Protein AF-A0A4V1UV54-F1 (afdb_monomer_lite)

Radius of gyration: 13.76 Å; chains: 1; bounding box: 36×25×36 Å

Structure (mmCIF, N/CA/C/O backbone):
data_AF-A0A4V1UV54-F1
#
_entry.id   AF-A0A4V1UV54-F1
#
loop_
_atom_site.group_PDB
_atom_site.id
_atom_site.type_symbol
_atom_site.label_atom_id
_atom_site.label_alt_id
_atom_site.label_comp_id
_atom_site.label_asym_id
_atom_site.label_entity_id
_atom_site.label_seq_id
_atom_site.pdbx_PDB_ins_code
_atom_site.Cartn_x
_atom_site.Cartn_y
_atom_site.Cartn_z
_atom_site.occupancy
_atom_site.B_iso_or_equiv
_atom_site.auth_seq_id
_atom_site.auth_comp_id
_atom_site.auth_asym_id
_atom_site.auth_atom_id
_atom_site.pdbx_PDB_model_num
ATOM 1 N N . HIS A 1 1 ? -6.764 -6.330 -14.047 1.00 91.44 1 HIS A N 1
ATOM 2 C CA . HIS A 1 1 ? -5.718 -5.408 -14.551 1.00 91.44 1 HIS A CA 1
ATOM 3 C C . HIS A 1 1 ? -4.384 -6.104 -14.784 1.00 91.44 1 HIS A C 1
ATOM 5 O O . HIS A 1 1 ? -3.818 -5.886 -15.846 1.00 91.44 1 HIS A O 1
ATOM 11 N N . ILE A 1 2 ? -3.926 -6.951 -13.851 1.00 90.69 2 ILE A N 1
ATOM 12 C CA . ILE A 1 2 ? -2.661 -7.701 -13.949 1.00 90.69 2 ILE A CA 1
ATOM 13 C C . ILE A 1 2 ? -2.579 -8.533 -15.242 1.00 90.69 2 ILE A C 1
ATOM 15 O O . ILE A 1 2 ? -1.640 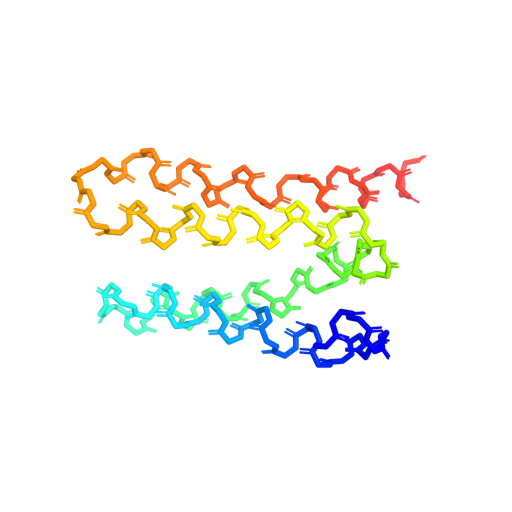-8.349 -16.007 1.00 90.69 2 ILE A O 1
ATOM 19 N N . GLU A 1 3 ? -3.593 -9.357 -15.541 1.00 91.44 3 GLU A N 1
ATOM 20 C CA . GLU A 1 3 ? -3.603 -10.210 -16.751 1.00 91.44 3 GLU A CA 1
ATOM 21 C C . GLU A 1 3 ? -3.497 -9.435 -18.068 1.00 91.44 3 GLU A C 1
ATOM 23 O O . GLU A 1 3 ? -2.925 -9.917 -19.037 1.00 91.44 3 GLU A O 1
ATOM 28 N N . ASN A 1 4 ? -4.000 -8.200 -18.092 1.00 92.38 4 ASN A N 1
ATOM 29 C CA . ASN A 1 4 ? -3.982 -7.355 -19.284 1.00 92.38 4 ASN A CA 1
ATOM 30 C C . ASN A 1 4 ? -2.727 -6.466 -19.351 1.00 92.38 4 ASN A C 1
ATOM 32 O O . ASN A 1 4 ? -2.671 -5.568 -20.187 1.00 92.38 4 ASN A O 1
ATOM 36 N N . GLY A 1 5 ? -1.776 -6.613 -18.418 1.00 90.06 5 GLY A N 1
ATOM 37 C CA . GLY A 1 5 ? -0.593 -5.749 -18.321 1.00 90.06 5 GLY A CA 1
ATOM 38 C C . GLY A 1 5 ? -0.912 -4.270 -18.061 1.00 90.06 5 GLY A C 1
ATOM 39 O O . GLY A 1 5 ? -0.065 -3.403 -18.269 1.00 90.06 5 GLY A O 1
ATOM 40 N N . TYR A 1 6 ? -2.131 -3.941 -17.618 1.00 94.06 6 TYR A N 1
ATOM 41 C CA . TYR A 1 6 ? -2.568 -2.554 -17.460 1.00 94.06 6 TYR A CA 1
ATOM 42 C C . TYR A 1 6 ? -2.076 -1.973 -16.127 1.00 94.06 6 TYR A C 1
ATOM 44 O O . TYR A 1 6 ? -2.817 -1.916 -15.142 1.00 94.06 6 TYR A O 1
ATOM 52 N N . LEU A 1 7 ? -0.809 -1.546 -16.105 1.00 91.00 7 LEU A N 1
ATOM 53 C CA . LEU A 1 7 ? -0.091 -1.115 -14.896 1.00 91.00 7 LEU A CA 1
ATOM 54 C C . LEU A 1 7 ? -0.762 0.056 -14.171 1.00 91.00 7 LEU A C 1
ATOM 56 O O . LEU A 1 7 ? -0.845 0.054 -12.945 1.00 91.00 7 LEU A O 1
ATOM 60 N N . ARG A 1 8 ? -1.307 1.022 -14.918 1.00 92.25 8 ARG A N 1
ATOM 61 C CA . ARG A 1 8 ? -2.070 2.129 -14.328 1.00 92.25 8 ARG A CA 1
ATOM 62 C C . ARG A 1 8 ? -3.286 1.619 -13.554 1.00 92.25 8 ARG A C 1
ATOM 64 O O . ARG A 1 8 ? -3.505 2.040 -12.424 1.00 92.25 8 ARG A O 1
ATOM 71 N N . GLY A 1 9 ? -4.025 0.667 -14.123 1.00 94.25 9 GLY A N 1
ATOM 72 C CA . GLY A 1 9 ? -5.146 0.035 -13.432 1.00 94.25 9 GLY A CA 1
ATOM 73 C C . GLY A 1 9 ? -4.695 -0.716 -12.184 1.00 94.25 9 GLY A C 1
ATOM 74 O O . GLY A 1 9 ? -5.319 -0.576 -11.140 1.00 94.25 9 GLY A O 1
ATOM 75 N N . VAL A 1 10 ? -3.581 -1.455 -12.250 1.00 92.88 10 VAL A N 1
ATOM 76 C CA . VAL A 1 10 ? -3.003 -2.118 -11.067 1.00 92.88 10 VAL A CA 1
ATOM 77 C C . VAL A 1 10 ? -2.727 -1.096 -9.959 1.00 92.88 10 VAL A C 1
ATOM 79 O O . VAL A 1 10 ? -3.193 -1.293 -8.838 1.00 92.88 10 VAL A O 1
ATOM 82 N N . HIS A 1 11 ? -2.077 0.027 -10.281 1.00 91.94 11 HIS A N 1
ATOM 83 C CA . HIS A 1 11 ? -1.783 1.106 -9.331 1.00 91.94 11 HIS A CA 1
ATOM 84 C C . HIS A 1 11 ? -3.051 1.690 -8.699 1.00 91.94 11 HIS A C 1
ATOM 86 O O . HIS A 1 11 ? -3.179 1.725 -7.479 1.00 91.94 11 HIS A O 1
ATOM 92 N N . GLU A 1 12 ? -4.021 2.093 -9.520 1.00 93.62 12 GLU A N 1
ATOM 93 C CA . GLU A 1 12 ? -5.272 2.697 -9.049 1.00 93.62 12 GLU A CA 1
ATOM 94 C C . GLU A 1 12 ? -6.080 1.730 -8.167 1.00 93.62 12 GLU A C 1
ATOM 96 O O . GLU A 1 12 ? -6.708 2.143 -7.189 1.00 93.62 12 GLU A O 1
ATOM 101 N N . THR A 1 13 ? -6.062 0.430 -8.477 1.00 95.00 13 THR A N 1
ATOM 102 C CA . THR A 1 13 ? -6.730 -0.582 -7.643 1.00 95.00 13 THR A CA 1
ATOM 103 C C . THR A 1 13 ? -5.996 -0.884 -6.345 1.00 95.00 13 THR A C 1
ATOM 105 O O . THR A 1 13 ? -6.658 -1.045 -5.322 1.00 95.00 13 THR A O 1
ATOM 108 N N . ASN A 1 14 ? -4.662 -0.886 -6.362 1.00 93.88 14 ASN A N 1
ATOM 109 C CA . ASN A 1 14 ? -3.840 -1.015 -5.163 1.00 93.88 14 ASN A CA 1
ATOM 110 C C . ASN A 1 14 ? -4.083 0.157 -4.202 1.00 93.88 14 ASN A C 1
ATOM 112 O O . ASN A 1 14 ? -4.300 -0.043 -3.009 1.00 93.88 14 ASN A O 1
ATOM 116 N N . ASP A 1 15 ? -4.110 1.383 -4.728 1.00 94.50 15 ASP A N 1
ATOM 117 C CA . ASP A 1 15 ? -4.344 2.569 -3.908 1.00 94.50 15 ASP A CA 1
ATOM 118 C C . ASP A 1 15 ? -5.748 2.555 -3.298 1.00 94.50 15 ASP A C 1
ATOM 120 O O . ASP A 1 15 ? -5.915 2.763 -2.094 1.00 94.50 15 ASP A O 1
ATOM 124 N N . ARG A 1 16 ? -6.759 2.203 -4.101 1.00 95.94 16 ARG A N 1
ATOM 125 C CA . ARG A 1 16 ? -8.135 2.058 -3.615 1.00 95.94 16 ARG A CA 1
ATOM 126 C C . ARG A 1 16 ? -8.269 0.972 -2.548 1.00 95.94 16 ARG A C 1
ATOM 128 O O . ARG A 1 16 ? -9.028 1.175 -1.600 1.00 95.94 16 ARG A O 1
ATOM 135 N N . PHE A 1 17 ? -7.553 -0.148 -2.681 1.00 96.69 17 PHE A N 1
ATOM 136 C CA . PHE A 1 17 ? -7.529 -1.199 -1.665 1.00 96.69 17 PHE A CA 1
ATOM 137 C C . PHE A 1 17 ? -7.060 -0.639 -0.320 1.00 96.69 17 PHE A C 1
ATOM 139 O O . PHE A 1 17 ? -7.817 -0.699 0.646 1.00 96.69 17 PHE A O 1
ATOM 146 N N . HIS A 1 18 ? -5.875 -0.025 -0.261 1.00 95.88 18 HIS A N 1
ATOM 147 C CA . HIS A 1 18 ? -5.336 0.486 1.002 1.00 95.88 18 HIS A CA 1
ATOM 148 C C . HIS A 1 18 ? -6.199 1.600 1.602 1.00 95.88 18 HIS A C 1
ATOM 150 O O . HIS A 1 18 ? -6.451 1.588 2.804 1.00 95.88 18 HIS A O 1
ATOM 156 N N . LEU A 1 19 ? -6.709 2.529 0.787 1.00 96.19 19 LEU A N 1
ATOM 157 C CA . LEU A 1 19 ? -7.583 3.598 1.282 1.00 96.19 19 LEU A CA 1
ATOM 158 C C . LEU A 1 19 ? -8.901 3.055 1.849 1.00 96.19 19 LEU A C 1
ATOM 160 O O . LEU A 1 19 ? -9.365 3.537 2.879 1.00 96.19 19 LEU A O 1
ATOM 164 N N . THR A 1 20 ? -9.476 2.025 1.224 1.00 96.62 20 THR A N 1
ATOM 165 C CA . THR A 1 20 ? -10.679 1.353 1.742 1.00 96.62 20 THR A CA 1
ATOM 166 C C . THR A 1 20 ? -10.362 0.590 3.026 1.00 96.62 20 THR A C 1
ATOM 168 O O . THR A 1 20 ? -11.076 0.717 4.019 1.00 96.62 20 THR A O 1
ATOM 171 N N . PHE A 1 21 ? -9.263 -0.164 3.020 1.00 96.19 21 PHE A N 1
ATOM 172 C CA . PHE A 1 21 ? -8.820 -0.997 4.130 1.00 96.19 21 PHE A CA 1
ATOM 173 C C . PHE A 1 21 ? -8.532 -0.167 5.386 1.00 96.19 21 PHE A C 1
ATOM 175 O O . PHE A 1 21 ? -9.136 -0.391 6.432 1.00 96.19 21 PHE A O 1
ATOM 182 N N . PHE A 1 22 ? -7.675 0.851 5.283 1.00 95.00 22 PHE A N 1
ATOM 183 C CA . PHE A 1 22 ? -7.376 1.736 6.409 1.00 95.00 22 PHE A CA 1
ATOM 184 C C . PHE A 1 22 ? -8.545 2.671 6.743 1.00 95.00 22 PHE A C 1
ATOM 186 O O . PHE A 1 22 ? -8.698 3.069 7.896 1.00 95.00 22 PHE A O 1
ATOM 193 N N . GLY A 1 23 ? -9.413 2.976 5.773 1.00 95.38 23 GLY A N 1
ATOM 194 C CA . GLY A 1 23 ? -10.655 3.725 5.979 1.00 95.38 23 GLY A CA 1
ATOM 195 C C . GLY A 1 23 ? -11.606 3.087 6.988 1.00 95.38 23 GLY A C 1
ATOM 196 O O . GLY A 1 23 ? -12.296 3.800 7.719 1.00 95.38 23 GLY A O 1
ATOM 197 N N . ALA A 1 24 ? -11.582 1.758 7.102 1.00 93.62 24 ALA A N 1
ATOM 198 C CA . ALA A 1 24 ? -12.437 1.012 8.020 1.00 93.62 24 ALA A CA 1
ATOM 199 C C . ALA A 1 24 ? -12.193 1.339 9.509 1.00 93.62 24 ALA A C 1
ATOM 201 O O . ALA A 1 24 ? -13.060 1.069 10.335 1.00 93.62 24 ALA A O 1
ATOM 202 N N . CYS A 1 25 ? -11.064 1.967 9.871 1.00 91.19 25 CYS A N 1
ATOM 203 C CA . CYS A 1 25 ? -10.798 2.373 11.257 1.00 91.19 25 CYS A CA 1
ATOM 204 C C . CYS A 1 25 ? -11.592 3.612 11.720 1.00 91.19 25 CYS A C 1
ATOM 206 O O . CYS A 1 25 ? -11.532 3.974 12.894 1.00 91.19 25 CYS A O 1
ATOM 208 N N . GLY A 1 26 ? -12.291 4.309 10.814 1.00 94.19 26 GLY A N 1
ATOM 209 C CA . GLY A 1 26 ? -13.105 5.489 11.134 1.00 94.19 26 GLY A CA 1
ATOM 210 C C . GLY A 1 26 ? -12.319 6.774 11.442 1.00 94.19 26 GLY A C 1
ATOM 211 O O . GLY A 1 26 ? -12.922 7.830 11.637 1.00 94.19 26 GLY A O 1
ATOM 212 N N . ASN A 1 27 ? -10.983 6.737 11.448 1.00 96.81 27 ASN A N 1
ATOM 213 C CA . ASN A 1 27 ? -10.147 7.914 11.680 1.00 96.81 27 ASN A CA 1
ATOM 214 C C . ASN A 1 27 ? -9.733 8.581 10.358 1.00 96.81 27 ASN A C 1
ATOM 216 O O . ASN A 1 27 ? -8.732 8.218 9.738 1.00 96.81 27 ASN A O 1
ATOM 220 N N . LYS A 1 28 ? -10.472 9.622 9.958 1.00 95.25 28 LYS A N 1
ATOM 221 C CA . LYS A 1 28 ? -10.211 10.369 8.714 1.00 95.25 28 LYS A CA 1
ATOM 222 C C . LYS A 1 28 ? -8.802 10.970 8.623 1.00 95.25 28 LYS A C 1
ATOM 224 O O . LYS A 1 28 ? -8.254 11.046 7.529 1.00 95.25 28 LYS A O 1
ATOM 229 N N . TYR A 1 29 ? -8.204 11.376 9.745 1.00 96.69 29 TYR A N 1
ATOM 230 C CA . TYR A 1 29 ? -6.871 11.989 9.751 1.00 96.69 29 TYR A CA 1
ATOM 231 C C . TYR A 1 29 ? -5.777 10.948 9.506 1.00 96.69 29 TYR A C 1
ATOM 233 O O . TYR A 1 29 ? -4.812 11.216 8.790 1.00 96.69 29 TYR A O 1
ATOM 241 N N . LEU A 1 30 ? -5.954 9.738 10.043 1.00 93.94 30 LEU A N 1
ATOM 242 C CA . LEU A 1 30 ? -5.056 8.616 9.780 1.00 93.94 30 LEU A CA 1
ATOM 243 C C . LEU A 1 30 ? -5.089 8.223 8.297 1.00 93.94 30 LEU A C 1
ATOM 245 O O . LEU A 1 30 ? -4.036 8.086 7.680 1.00 93.94 30 LEU A O 1
ATOM 249 N N . VAL A 1 31 ? -6.279 8.136 7.700 1.00 96.12 31 VAL A N 1
ATOM 250 C CA . VAL A 1 31 ? -6.436 7.818 6.269 1.00 96.12 31 VAL A CA 1
ATOM 251 C C . VAL A 1 31 ? -5.785 8.883 5.385 1.00 96.12 31 VAL A C 1
ATOM 253 O O . VAL A 1 31 ? -5.031 8.544 4.477 1.00 96.12 31 VAL A O 1
ATOM 256 N N . GLN A 1 32 ? -6.005 10.168 5.682 1.00 96.56 32 GLN A N 1
ATOM 257 C CA . GLN A 1 32 ? -5.362 11.277 4.964 1.00 96.56 32 GLN A CA 1
ATOM 258 C C . GLN A 1 32 ? -3.832 11.221 5.064 1.00 96.56 32 GLN A C 1
ATOM 260 O O . GLN A 1 32 ? -3.128 11.452 4.083 1.00 96.56 32 GLN A O 1
ATOM 265 N N . THR A 1 33 ? -3.310 10.881 6.243 1.00 96.44 33 THR A N 1
ATOM 266 C CA . THR A 1 33 ? -1.865 10.747 6.469 1.00 96.44 33 THR A CA 1
ATOM 267 C C . THR A 1 33 ? -1.285 9.600 5.642 1.00 96.44 33 THR A C 1
ATOM 269 O O . THR A 1 33 ? -0.258 9.765 4.984 1.00 96.44 33 THR A O 1
ATOM 272 N N . ILE A 1 34 ? -1.974 8.457 5.608 1.00 94.06 34 ILE A N 1
ATOM 273 C CA . ILE A 1 34 ? -1.603 7.313 4.769 1.00 94.06 34 ILE A CA 1
ATOM 274 C C . ILE A 1 34 ? -1.593 7.709 3.295 1.00 94.06 34 ILE A C 1
ATOM 276 O O . ILE A 1 34 ? -0.605 7.459 2.613 1.00 94.06 34 ILE A O 1
ATOM 280 N N . GLU A 1 35 ? -2.633 8.384 2.810 1.00 95.62 35 GLU A N 1
ATOM 281 C CA . GLU A 1 35 ? -2.713 8.833 1.418 1.00 95.62 35 GLU A CA 1
ATOM 282 C C . GLU A 1 35 ? -1.532 9.745 1.032 1.00 95.62 35 GLU A C 1
ATOM 284 O O . GLU A 1 35 ? -0.938 9.601 -0.041 1.00 95.62 35 GLU A O 1
ATOM 289 N N . ILE A 1 36 ? -1.138 10.659 1.926 1.00 96.75 36 ILE A N 1
ATOM 290 C CA . ILE A 1 36 ? 0.040 11.516 1.742 1.00 96.75 36 ILE A CA 1
ATOM 291 C C . ILE A 1 36 ? 1.314 10.668 1.613 1.00 96.75 36 ILE A C 1
ATOM 293 O O . ILE A 1 36 ? 2.068 10.839 0.651 1.00 96.75 36 ILE A O 1
ATOM 297 N N . TYR A 1 37 ? 1.550 9.725 2.528 1.00 94.19 37 TYR A N 1
ATOM 298 C CA . TYR A 1 37 ? 2.743 8.875 2.472 1.00 94.19 37 TYR A CA 1
ATOM 299 C C . TYR A 1 37 ? 2.726 7.888 1.303 1.00 94.19 37 TYR A C 1
ATOM 301 O O . TYR A 1 37 ? 3.785 7.586 0.752 1.00 94.19 37 TYR A O 1
ATOM 309 N N . MET A 1 38 ? 1.558 7.433 0.850 1.00 93.00 38 MET A N 1
ATOM 310 C CA . MET A 1 38 ? 1.424 6.638 -0.372 1.00 93.00 38 MET A CA 1
ATOM 311 C C . MET A 1 38 ? 1.868 7.432 -1.603 1.00 93.00 38 MET A C 1
ATOM 313 O O . MET A 1 38 ? 2.545 6.880 -2.472 1.00 93.00 38 MET A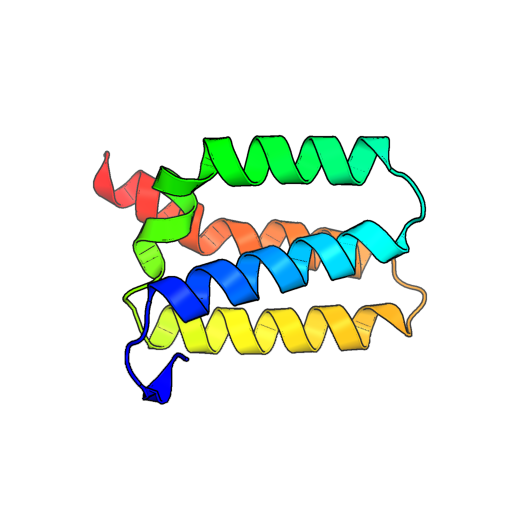 O 1
ATOM 317 N N . ARG A 1 39 ? 1.556 8.731 -1.683 1.00 92.88 39 ARG A N 1
ATOM 318 C CA . ARG A 1 39 ? 2.067 9.598 -2.758 1.00 92.88 39 ARG A CA 1
ATOM 319 C C . ARG A 1 39 ? 3.582 9.779 -2.677 1.00 92.88 39 ARG A C 1
ATOM 321 O O . ARG A 1 39 ? 4.262 9.550 -3.672 1.00 92.88 39 ARG A O 1
ATOM 328 N N . TYR A 1 40 ? 4.121 10.117 -1.504 1.00 94.25 40 TYR A N 1
ATOM 329 C CA . TYR A 1 40 ? 5.568 10.329 -1.343 1.00 94.25 40 TYR A CA 1
ATOM 330 C C . TYR A 1 40 ? 6.397 9.069 -1.590 1.00 94.25 40 TYR A C 1
ATOM 332 O O . TYR A 1 40 ? 7.472 9.135 -2.178 1.00 94.25 40 TYR A O 1
ATOM 340 N N . SER A 1 41 ? 5.890 7.913 -1.169 1.00 92.50 41 SER A N 1
ATOM 341 C CA . SER A 1 41 ? 6.567 6.631 -1.361 1.00 92.50 41 SER A CA 1
ATOM 342 C C . SER A 1 41 ? 6.338 6.020 -2.743 1.00 92.50 41 SER A C 1
ATOM 344 O O . SER A 1 41 ? 6.881 4.948 -3.000 1.00 92.50 41 SER A O 1
ATOM 346 N N . LEU A 1 42 ? 5.579 6.664 -3.646 1.00 90.94 42 LEU A N 1
ATOM 347 C CA . LEU A 1 42 ? 5.285 6.126 -4.980 1.00 90.94 42 LEU A CA 1
ATOM 348 C C . LEU A 1 42 ? 6.542 5.680 -5.754 1.00 90.94 42 LEU A C 1
ATOM 350 O O . LEU A 1 42 ? 6.547 4.538 -6.216 1.00 90.94 42 LEU A O 1
ATOM 354 N N . PRO A 1 43 ? 7.624 6.482 -5.840 1.00 88.88 43 PRO A N 1
ATOM 355 C CA . PRO A 1 43 ? 8.841 6.070 -6.548 1.00 88.88 43 PRO A CA 1
ATOM 356 C C . PRO A 1 43 ? 9.480 4.804 -5.963 1.00 88.88 43 PRO A C 1
ATOM 358 O O . PRO A 1 43 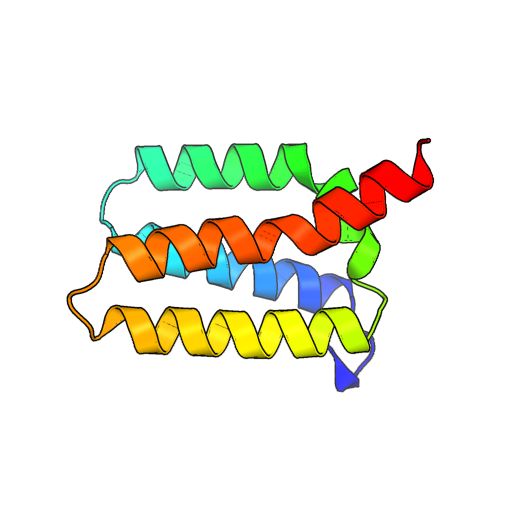? 10.037 3.990 -6.693 1.00 88.88 43 PRO A O 1
ATOM 361 N N . VAL A 1 44 ? 9.349 4.607 -4.648 1.00 89.94 44 VAL A N 1
ATOM 362 C CA . VAL A 1 44 ? 9.833 3.413 -3.954 1.00 89.94 44 VAL A CA 1
ATOM 363 C C . VAL A 1 44 ? 8.887 2.243 -4.200 1.00 89.94 44 VAL A C 1
ATOM 365 O O . VAL A 1 44 ? 9.327 1.191 -4.626 1.00 89.94 44 VAL A O 1
ATOM 368 N N . ARG A 1 45 ? 7.578 2.372 -3.974 1.00 88.06 45 ARG A N 1
ATOM 369 C CA . ARG A 1 45 ? 6.647 1.228 -4.056 1.00 88.06 45 ARG A CA 1
ATOM 370 C C . ARG A 1 45 ? 6.349 0.763 -5.484 1.00 88.06 45 ARG A C 1
ATOM 372 O O . ARG A 1 45 ? 6.042 -0.410 -5.670 1.00 88.06 45 ARG A O 1
ATOM 379 N N . ALA A 1 46 ? 6.460 1.644 -6.481 1.00 89.19 46 ALA A N 1
ATOM 380 C CA . ALA A 1 46 ? 6.149 1.321 -7.875 1.00 89.19 46 ALA A CA 1
ATOM 381 C C . ALA A 1 46 ? 7.212 0.448 -8.570 1.00 89.19 46 ALA A C 1
ATOM 383 O O . ALA A 1 46 ? 6.941 -0.103 -9.635 1.00 89.19 46 ALA A O 1
ATOM 384 N N . ASN A 1 47 ? 8.404 0.279 -7.981 1.00 87.50 47 ASN A N 1
ATOM 385 C CA . ASN A 1 47 ? 9.532 -0.406 -8.630 1.00 87.50 47 ASN A CA 1
ATOM 386 C C . ASN A 1 47 ? 9.294 -1.902 -8.933 1.00 87.50 47 ASN A C 1
ATOM 388 O O . ASN A 1 47 ? 10.001 -2.491 -9.752 1.00 87.50 47 ASN A O 1
ATOM 392 N N . SER A 1 48 ? 8.308 -2.515 -8.275 1.00 86.75 48 SER A N 1
ATOM 393 C CA . SER A 1 48 ? 7.931 -3.922 -8.433 1.00 86.75 48 SER A CA 1
ATOM 394 C C . SER A 1 48 ? 6.636 -4.103 -9.227 1.00 86.75 48 SER A C 1
ATOM 396 O O . SER A 1 48 ? 6.233 -5.229 -9.496 1.00 86.75 48 SER A O 1
ATOM 398 N N . MET A 1 49 ? 5.986 -3.017 -9.656 1.00 86.81 49 MET A N 1
ATOM 399 C CA . MET A 1 49 ? 4.658 -3.079 -10.276 1.00 86.81 49 MET A CA 1
ATOM 400 C C . MET A 1 49 ? 4.627 -3.721 -11.662 1.00 86.81 49 MET A C 1
ATOM 402 O O . MET A 1 49 ? 3.564 -4.151 -12.094 1.00 86.81 49 MET A O 1
ATOM 406 N N . ALA A 1 50 ? 5.758 -3.772 -12.364 1.00 87.31 50 ALA A N 1
ATOM 407 C CA . ALA A 1 50 ? 5.872 -4.471 -13.643 1.00 87.31 50 ALA A CA 1
ATOM 408 C C . ALA A 1 50 ? 6.264 -5.954 -13.482 1.00 87.31 50 ALA A C 1
ATOM 410 O O . ALA A 1 50 ? 6.307 -6.685 -14.468 1.00 87.31 50 ALA A O 1
ATOM 411 N N . ASP A 1 51 ? 6.559 -6.407 -12.261 1.00 91.00 51 ASP A N 1
ATOM 412 C CA . ASP A 1 51 ? 6.976 -7.777 -11.974 1.00 91.00 51 ASP A CA 1
ATOM 413 C C . ASP A 1 51 ? 5.769 -8.634 -11.589 1.00 91.00 51 ASP A C 1
ATOM 415 O O . ASP A 1 51 ? 5.170 -8.463 -10.525 1.00 91.00 51 ASP A O 1
ATOM 419 N N . ARG A 1 52 ? 5.425 -9.593 -12.453 1.00 91.00 52 ARG A N 1
ATOM 420 C CA . ARG A 1 52 ? 4.262 -10.463 -12.253 1.00 91.00 52 ARG A CA 1
ATOM 421 C C . ARG A 1 52 ? 4.334 -11.253 -10.945 1.00 91.00 52 ARG A C 1
ATOM 423 O O . ARG A 1 52 ? 3.329 -11.342 -10.248 1.00 91.00 52 ARG A O 1
ATOM 430 N N . SER A 1 53 ? 5.510 -11.765 -10.588 1.00 91.38 53 SER A N 1
ATOM 431 C CA . SER A 1 53 ? 5.681 -12.549 -9.361 1.00 91.38 53 SER A CA 1
ATOM 432 C C . SER A 1 53 ? 5.441 -11.695 -8.112 1.00 91.38 53 SER A C 1
ATOM 434 O O . SER A 1 53 ? 4.777 -12.129 -7.170 1.00 91.38 53 SER A O 1
ATOM 436 N N . ALA A 1 54 ? 5.899 -10.439 -8.134 1.00 91.62 54 ALA A N 1
ATOM 437 C CA . ALA A 1 54 ? 5.664 -9.490 -7.054 1.00 91.62 54 ALA A CA 1
ATOM 438 C C . ALA A 1 54 ? 4.177 -9.124 -6.932 1.00 91.62 54 ALA A C 1
ATOM 440 O O . ALA A 1 54 ? 3.659 -9.020 -5.818 1.00 91.62 54 ALA A O 1
ATOM 441 N N . LEU A 1 55 ? 3.478 -8.970 -8.061 1.00 92.50 55 LEU A N 1
ATOM 442 C CA . LEU A 1 55 ? 2.039 -8.699 -8.081 1.00 92.50 55 LEU A CA 1
ATOM 443 C C . LEU A 1 55 ? 1.216 -9.865 -7.520 1.00 92.50 55 LEU A C 1
ATOM 445 O O . LEU A 1 55 ? 0.290 -9.627 -6.744 1.00 92.50 55 LEU A O 1
ATOM 449 N N . ASP A 1 56 ? 1.559 -11.109 -7.861 1.00 92.38 56 ASP A N 1
ATOM 450 C CA . ASP A 1 56 ? 0.858 -12.294 -7.351 1.00 92.38 56 ASP A CA 1
ATOM 451 C C . ASP A 1 56 ? 1.043 -12.433 -5.824 1.00 92.38 56 ASP A C 1
ATOM 453 O O . ASP A 1 56 ? 0.084 -12.710 -5.093 1.00 92.38 56 ASP A O 1
ATOM 457 N N . ILE A 1 57 ? 2.249 -12.143 -5.316 1.00 92.62 57 ILE A N 1
ATOM 458 C CA . ILE A 1 57 ? 2.524 -12.082 -3.872 1.00 92.62 57 ILE A CA 1
ATOM 459 C C . ILE A 1 57 ? 1.681 -10.987 -3.211 1.00 92.62 57 ILE A C 1
ATOM 461 O O . ILE A 1 57 ? 0.978 -11.273 -2.239 1.00 92.62 57 ILE A O 1
ATOM 465 N N . ALA A 1 58 ? 1.700 -9.760 -3.740 1.00 93.38 58 ALA A N 1
ATOM 466 C CA . ALA A 1 58 ? 0.926 -8.644 -3.196 1.00 93.38 58 ALA A CA 1
ATOM 467 C C . ALA A 1 58 ? -0.578 -8.961 -3.157 1.00 93.38 58 ALA A C 1
ATOM 469 O O . ALA A 1 58 ? -1.229 -8.734 -2.138 1.00 93.38 58 ALA A O 1
ATOM 470 N N . HIS A 1 59 ? -1.109 -9.574 -4.217 1.00 93.50 59 HIS A N 1
ATOM 471 C CA . HIS A 1 59 ? -2.500 -10.014 -4.287 1.00 93.50 59 HIS A CA 1
ATOM 472 C C . HIS A 1 59 ? -2.839 -11.045 -3.197 1.00 93.50 59 HIS A C 1
ATOM 474 O O . HIS A 1 59 ? -3.866 -10.932 -2.524 1.00 93.50 59 HIS A O 1
ATOM 480 N N . SER A 1 60 ? -1.962 -12.030 -2.967 1.00 95.25 60 SER A N 1
ATOM 481 C CA . SER A 1 60 ? -2.155 -13.018 -1.894 1.00 95.25 60 SER A CA 1
ATOM 482 C C . SER A 1 60 ? -2.129 -12.384 -0.496 1.00 95.25 60 SER A C 1
ATOM 484 O O . SER A 1 60 ? -2.953 -12.729 0.353 1.00 95.25 60 SER A O 1
ATOM 486 N N . GLN A 1 61 ? -1.242 -11.410 -0.275 1.00 96.12 61 GLN A N 1
ATOM 487 C CA . GLN A 1 61 ? -1.129 -10.682 0.988 1.00 96.12 61 GLN A CA 1
ATOM 488 C C . GLN A 1 61 ? -2.349 -9.792 1.237 1.00 96.12 61 GLN A C 1
ATOM 490 O O . GLN A 1 61 ? -2.860 -9.779 2.353 1.00 96.12 61 GLN A O 1
ATOM 495 N N . HIS A 1 62 ? -2.870 -9.102 0.216 1.00 96.94 62 HIS A N 1
ATOM 496 C CA . HIS A 1 62 ? -4.111 -8.324 0.332 1.00 96.94 62 HIS A CA 1
ATOM 497 C C . HIS A 1 62 ? -5.303 -9.203 0.711 1.00 96.94 62 HIS A C 1
ATOM 499 O O . HIS A 1 62 ? -6.096 -8.817 1.568 1.00 96.94 62 HIS A O 1
ATOM 505 N N . ARG A 1 63 ? -5.410 -10.408 0.136 1.00 96.19 63 ARG A N 1
ATOM 506 C CA . ARG A 1 63 ? -6.447 -11.372 0.532 1.00 96.19 63 ARG A CA 1
ATOM 507 C C . ARG A 1 63 ? -6.316 -11.768 2.005 1.00 96.19 63 ARG A C 1
ATOM 509 O O . ARG A 1 63 ? -7.309 -11.733 2.726 1.00 96.19 63 ARG A O 1
ATOM 516 N N . LEU A 1 64 ? -5.100 -12.068 2.462 1.00 96.31 64 LEU A N 1
ATOM 517 C CA . LEU A 1 64 ? -4.847 -12.400 3.866 1.00 96.31 64 LEU A CA 1
ATOM 518 C C . LEU A 1 64 ? -5.184 -11.232 4.810 1.00 96.31 64 LEU A C 1
ATOM 520 O O . LEU A 1 64 ? -5.768 -11.448 5.867 1.00 96.31 64 LEU A O 1
ATOM 524 N N . MET A 1 65 ? -4.877 -9.988 4.425 1.00 97.06 65 MET A N 1
ATOM 525 C CA . MET A 1 65 ? -5.264 -8.803 5.203 1.00 97.06 65 MET A CA 1
ATOM 526 C C . MET A 1 65 ? -6.783 -8.714 5.386 1.00 97.06 65 MET A C 1
ATOM 528 O O . MET A 1 65 ? -7.244 -8.427 6.488 1.00 97.06 65 MET A O 1
ATOM 532 N N . ILE A 1 66 ? -7.561 -8.987 4.332 1.00 95.69 66 ILE A N 1
ATOM 533 C CA . ILE A 1 66 ? -9.031 -8.995 4.403 1.00 95.69 66 ILE A CA 1
ATOM 534 C C . ILE A 1 66 ? -9.520 -10.091 5.354 1.00 95.69 66 ILE A C 1
ATOM 536 O O . ILE A 1 66 ? -10.377 -9.830 6.194 1.00 95.69 66 ILE A O 1
ATOM 540 N N . GLU A 1 67 ? -8.968 -11.300 5.257 1.00 94.81 67 GLU A N 1
ATOM 541 C CA . GLU A 1 67 ? -9.322 -12.414 6.148 1.00 94.81 67 GLU A CA 1
ATOM 542 C C . GLU A 1 67 ? -9.066 -12.056 7.619 1.00 94.81 67 GLU A C 1
ATOM 544 O O . GLU A 1 67 ? -9.909 -12.304 8.486 1.00 94.81 67 GLU A O 1
ATOM 549 N N . MET A 1 68 ? -7.946 -11.386 7.894 1.00 95.00 68 MET A N 1
ATOM 550 C CA . MET A 1 68 ? -7.558 -10.976 9.242 1.00 95.00 68 MET A CA 1
ATOM 551 C C . MET A 1 68 ? -8.429 -9.871 9.848 1.00 95.00 68 MET A C 1
ATOM 553 O O . MET A 1 68 ? -8.498 -9.787 11.073 1.00 95.00 68 MET A O 1
ATOM 557 N N . LEU A 1 69 ? -9.175 -9.101 9.045 1.00 91.50 69 LEU A N 1
ATOM 558 C CA . LEU A 1 69 ? -10.165 -8.147 9.571 1.00 91.50 69 LEU A CA 1
ATOM 559 C C . LEU A 1 69 ? -11.304 -8.826 10.345 1.00 91.50 69 LEU A C 1
ATOM 561 O O . LEU A 1 69 ? -11.922 -8.187 11.192 1.00 91.50 69 LEU A O 1
ATOM 565 N N . SER A 1 70 ? -11.598 -10.100 10.066 1.00 89.38 70 SER A N 1
ATOM 566 C CA . SER A 1 70 ? -12.630 -10.858 10.791 1.00 89.38 70 SER A CA 1
ATOM 567 C C . SER A 1 70 ? -12.165 -11.370 12.162 1.00 89.38 70 SER A C 1
ATOM 569 O O . SER A 1 70 ? -12.981 -11.811 12.974 1.00 89.38 70 SER A O 1
ATOM 571 N N . GLY A 1 71 ? -10.853 -11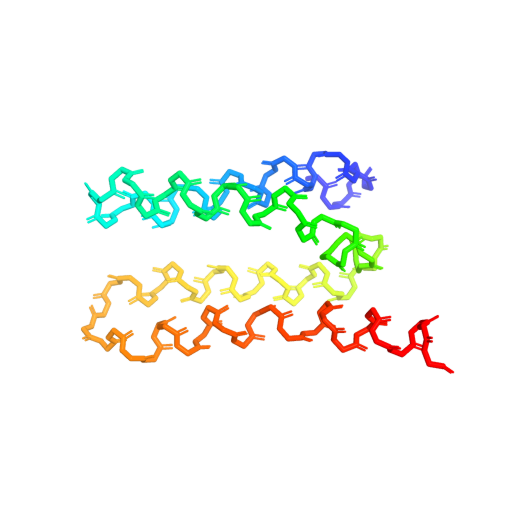.333 12.417 1.00 89.38 71 GLY A N 1
ATOM 572 C CA . GLY A 1 71 ? -10.233 -11.824 13.640 1.00 89.38 71 GLY A CA 1
ATOM 573 C C . GLY A 1 71 ? -10.216 -10.800 14.776 1.00 89.38 71 GLY A C 1
ATOM 574 O O . GLY A 1 71 ? -10.843 -9.745 14.727 1.00 89.38 71 GLY A O 1
ATOM 575 N N . ARG A 1 72 ? -9.474 -11.130 15.839 1.00 90.12 72 ARG A N 1
ATOM 576 C CA . ARG A 1 72 ? -9.231 -10.237 16.992 1.00 90.12 72 ARG A CA 1
ATOM 577 C C . ARG A 1 72 ? -7.757 -9.884 17.186 1.00 90.12 72 ARG A C 1
ATOM 579 O O . ARG A 1 72 ? -7.436 -9.088 18.064 1.00 90.12 72 ARG A O 1
ATOM 586 N N . ASP A 1 73 ? -6.867 -10.475 16.391 1.00 94.44 73 ASP A N 1
ATOM 587 C CA . ASP A 1 73 ? -5.427 -10.262 16.513 1.00 94.44 73 ASP A CA 1
ATOM 588 C C . ASP A 1 73 ? -4.982 -9.041 15.698 1.00 94.44 73 ASP A C 1
ATOM 590 O O . ASP A 1 73 ? -4.476 -9.127 14.577 1.00 94.44 73 ASP A O 1
ATOM 594 N N . ASN A 1 74 ? -5.203 -7.868 16.290 1.00 91.69 74 ASN A N 1
ATOM 595 C CA . ASN A 1 74 ? -4.812 -6.592 15.697 1.00 91.69 74 ASN A CA 1
ATOM 596 C C . ASN A 1 74 ? -3.293 -6.463 15.535 1.00 91.69 74 ASN A C 1
ATOM 598 O O . ASN A 1 74 ? -2.837 -5.730 14.658 1.00 91.69 74 ASN A O 1
ATOM 602 N N . TRP A 1 75 ? -2.512 -7.150 16.374 1.00 95.12 75 TRP A N 1
ATOM 603 C CA . TRP A 1 75 ? -1.057 -7.107 16.287 1.00 95.12 75 TRP A CA 1
ATOM 604 C C . TRP A 1 75 ? -0.580 -7.836 15.034 1.00 95.12 75 TRP A C 1
ATOM 606 O O . TRP A 1 75 ? 0.175 -7.265 14.247 1.00 95.12 75 TRP A O 1
ATOM 616 N N . LEU A 1 76 ? -1.092 -9.045 14.794 1.00 95.06 76 LEU A N 1
ATOM 617 C CA . LEU A 1 76 ? -0.765 -9.815 13.598 1.00 95.06 76 LEU A CA 1
ATOM 618 C C . LEU A 1 76 ? -1.169 -9.069 12.320 1.00 95.06 76 LEU A C 1
ATOM 620 O O . LEU A 1 76 ? -0.389 -9.005 11.369 1.00 95.06 76 LEU A O 1
ATOM 624 N N . LEU A 1 77 ? -2.353 -8.449 12.306 1.00 95.94 77 LEU A N 1
ATOM 625 C CA . LEU A 1 77 ? -2.803 -7.646 11.167 1.00 95.94 77 LEU A CA 1
ATOM 626 C C . LEU A 1 77 ? -1.899 -6.430 10.917 1.00 95.94 77 LEU A C 1
ATOM 628 O O . LEU A 1 77 ? -1.565 -6.130 9.767 1.00 95.94 77 LEU A O 1
ATOM 632 N N . ALA A 1 78 ? -1.472 -5.743 11.979 1.00 94.44 78 ALA A N 1
ATOM 633 C CA . ALA A 1 78 ? -0.545 -4.623 11.867 1.00 94.44 78 ALA A CA 1
ATOM 634 C C . ALA A 1 78 ? 0.823 -5.077 11.334 1.00 94.44 78 ALA A C 1
ATOM 636 O O . ALA A 1 78 ? 1.364 -4.446 10.423 1.00 94.44 78 ALA A O 1
ATOM 637 N N . GLN A 1 79 ? 1.350 -6.196 11.839 1.00 96.38 79 GLN A N 1
ATOM 638 C CA . GLN A 1 79 ? 2.618 -6.757 11.376 1.00 96.38 79 GLN A CA 1
ATOM 639 C C . GLN A 1 79 ? 2.544 -7.159 9.898 1.00 96.38 79 GLN A C 1
ATOM 641 O O . GLN A 1 79 ? 3.431 -6.803 9.125 1.00 96.38 79 GLN A O 1
ATOM 646 N N . LEU A 1 80 ? 1.443 -7.783 9.468 1.00 96.19 80 LEU A N 1
ATOM 647 C CA . LEU A 1 80 ? 1.204 -8.113 8.062 1.00 96.19 80 LEU A CA 1
ATOM 648 C C . LEU A 1 80 ? 1.233 -6.868 7.158 1.00 96.19 80 LEU A C 1
ATOM 650 O O . LEU A 1 80 ? 1.812 -6.906 6.072 1.00 96.19 80 LEU A O 1
ATOM 654 N N . CYS A 1 81 ? 0.649 -5.750 7.603 1.00 95.19 81 CYS A N 1
ATOM 655 C CA . CYS A 1 81 ? 0.711 -4.478 6.874 1.00 95.19 81 CYS A CA 1
ATOM 656 C C . CYS A 1 81 ? 2.150 -3.955 6.735 1.00 95.19 81 CYS A C 1
ATOM 658 O O . CYS A 1 81 ? 2.528 -3.468 5.669 1.00 95.19 81 CYS A O 1
ATOM 660 N N . VAL A 1 82 ? 2.958 -4.063 7.794 1.00 94.62 82 VAL A N 1
ATOM 661 C CA . VAL A 1 82 ? 4.368 -3.639 7.783 1.00 94.62 82 VAL A CA 1
ATOM 662 C C . VAL A 1 82 ? 5.205 -4.531 6.868 1.00 94.62 82 VAL A C 1
ATOM 664 O O . VAL A 1 82 ? 6.000 -4.020 6.071 1.00 94.62 82 VAL A O 1
ATOM 667 N N . ASP A 1 83 ? 5.012 -5.845 6.956 1.00 95.69 83 ASP A N 1
ATOM 668 C CA . ASP A 1 83 ? 5.756 -6.843 6.185 1.00 95.69 83 ASP A CA 1
ATOM 669 C C . ASP A 1 83 ? 5.457 -6.742 4.690 1.00 95.69 83 ASP A C 1
ATOM 671 O O . ASP A 1 83 ? 6.369 -6.859 3.869 1.00 95.69 83 ASP A O 1
ATOM 675 N N . HIS A 1 84 ? 4.209 -6.431 4.331 1.00 94.94 84 HIS A N 1
ATOM 676 C CA . HIS A 1 84 ? 3.779 -6.206 2.951 1.00 94.94 84 HIS A CA 1
ATOM 677 C C . HIS A 1 84 ? 4.574 -5.099 2.236 1.00 94.94 84 HIS A C 1
ATOM 679 O O . HIS A 1 84 ? 4.827 -5.197 1.037 1.00 94.94 84 HIS A O 1
ATOM 685 N N . LEU A 1 85 ? 5.028 -4.066 2.955 1.00 92.06 85 LEU A N 1
ATOM 686 C CA . LEU A 1 85 ? 5.797 -2.957 2.372 1.00 92.06 85 LEU A CA 1
ATOM 687 C C . LEU A 1 85 ? 7.284 -3.290 2.156 1.00 92.06 85 LEU A C 1
ATOM 689 O O . LEU A 1 85 ? 7.955 -2.652 1.336 1.00 92.06 85 LEU A O 1
ATOM 693 N N . GLN A 1 86 ? 7.829 -4.269 2.886 1.00 93.06 86 GLN A N 1
ATOM 694 C CA . GLN A 1 86 ? 9.272 -4.524 2.902 1.00 93.06 86 GLN A CA 1
ATOM 695 C C . GLN A 1 86 ? 9.859 -4.996 1.559 1.00 93.06 86 GLN A C 1
ATOM 697 O O . GLN A 1 86 ? 10.969 -4.563 1.244 1.00 93.06 86 GLN A O 1
ATOM 702 N N . PRO A 1 87 ? 9.192 -5.846 0.747 1.00 92.31 87 PRO A N 1
ATOM 703 C CA . PRO A 1 87 ? 9.730 -6.285 -0.540 1.00 92.31 87 PRO A CA 1
ATOM 704 C C . PRO A 1 87 ? 10.056 -5.121 -1.480 1.00 92.31 87 PRO A C 1
ATOM 706 O O . P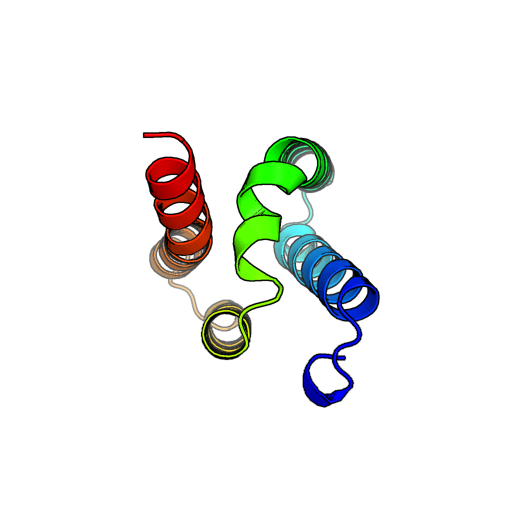RO A 1 87 ? 11.182 -5.038 -1.971 1.00 92.31 87 PRO A O 1
ATOM 709 N N . SER A 1 88 ? 9.121 -4.183 -1.672 1.00 90.81 88 SER A N 1
ATOM 710 C CA . SER A 1 88 ? 9.346 -3.025 -2.547 1.00 90.81 88 SER A CA 1
ATOM 711 C C . SER A 1 88 ? 10.438 -2.104 -2.003 1.00 90.81 88 SER A C 1
ATOM 713 O O . SER A 1 88 ? 11.263 -1.620 -2.776 1.00 90.81 88 SER A O 1
ATOM 715 N N . LYS A 1 89 ? 10.510 -1.916 -0.676 1.00 92.44 89 LYS A N 1
ATOM 716 C CA . LYS A 1 89 ? 11.601 -1.167 -0.032 1.00 92.44 89 LYS A CA 1
ATOM 717 C C . LYS A 1 89 ? 12.965 -1.812 -0.292 1.00 92.44 89 LYS A C 1
ATOM 719 O O . LYS A 1 89 ? 13.878 -1.123 -0.730 1.00 92.44 89 LYS A O 1
ATOM 724 N N . ARG A 1 90 ? 13.113 -3.117 -0.032 1.00 93.88 90 ARG A N 1
ATOM 725 C CA . ARG A 1 90 ? 14.384 -3.838 -0.240 1.00 93.88 90 ARG A CA 1
ATOM 726 C C . ARG A 1 90 ? 14.822 -3.800 -1.699 1.00 93.88 90 ARG A C 1
ATOM 728 O O . ARG A 1 90 ? 15.991 -3.558 -1.967 1.00 93.88 90 ARG A O 1
ATOM 735 N N . ARG A 1 91 ? 13.880 -3.982 -2.629 1.00 92.38 91 ARG A N 1
ATOM 736 C CA . ARG A 1 91 ? 14.154 -3.882 -4.065 1.00 92.38 91 ARG A CA 1
ATOM 737 C C . ARG A 1 91 ? 14.626 -2.486 -4.461 1.00 92.38 91 ARG A C 1
ATOM 739 O O . ARG A 1 91 ? 15.575 -2.387 -5.219 1.00 92.38 91 ARG A O 1
ATOM 746 N N . TYR A 1 92 ? 14.006 -1.430 -3.931 1.00 92.31 92 TYR A N 1
ATOM 747 C CA . TYR A 1 92 ? 14.450 -0.058 -4.184 1.00 92.31 92 TYR A CA 1
ATOM 748 C C . TYR A 1 92 ? 15.873 0.182 -3.678 1.00 92.31 92 TYR A C 1
ATOM 750 O O . TYR A 1 92 ? 16.688 0.710 -4.420 1.00 92.31 92 TYR A O 1
ATOM 758 N N . ILE A 1 93 ? 16.166 -0.221 -2.435 1.00 94.06 93 ILE A N 1
ATOM 759 C CA . ILE A 1 93 ? 17.494 -0.052 -1.827 1.00 94.06 93 ILE A CA 1
ATOM 760 C C . ILE A 1 93 ? 18.562 -0.739 -2.686 1.00 94.06 93 ILE A C 1
ATOM 762 O O . ILE A 1 93 ? 19.527 -0.093 -3.064 1.00 94.06 93 ILE A O 1
ATOM 766 N N . GLY A 1 94 ? 18.328 -1.982 -3.115 1.00 94.06 94 GLY A N 1
ATOM 767 C CA . GLY A 1 94 ? 19.259 -2.690 -4.000 1.00 94.06 94 GLY A CA 1
ATOM 768 C C . GLY A 1 94 ? 19.387 -2.125 -5.424 1.00 94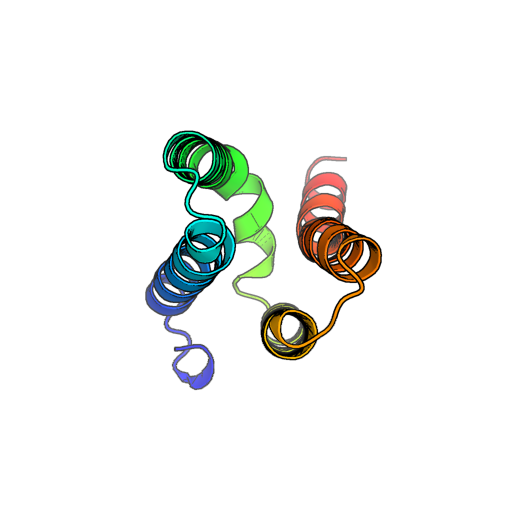.06 94 GLY A C 1
ATOM 769 O O . GLY A 1 94 ? 20.211 -2.620 -6.181 1.00 94.06 94 GLY A O 1
ATOM 770 N N . LEU A 1 95 ? 18.569 -1.139 -5.823 1.00 90.00 95 LEU A N 1
ATOM 771 C CA . LEU A 1 95 ? 18.737 -0.398 -7.083 1.00 90.00 95 LEU A CA 1
ATOM 772 C C . LEU A 1 95 ? 19.572 0.880 -6.913 1.00 90.00 95 LEU A C 1
ATOM 774 O O . LEU A 1 95 ? 20.000 1.444 -7.918 1.00 90.00 95 LEU A O 1
ATOM 778 N N . VAL A 1 96 ? 19.721 1.379 -5.681 1.00 89.81 96 VAL A N 1
ATOM 779 C CA . VAL A 1 96 ? 20.391 2.658 -5.379 1.00 89.81 96 VAL A CA 1
ATOM 780 C C . VAL A 1 96 ? 21.696 2.502 -4.594 1.00 89.81 96 VAL A C 1
ATOM 782 O O . VAL A 1 96 ? 22.417 3.488 -4.447 1.00 89.81 96 VAL A O 1
ATOM 785 N N . GLU A 1 97 ? 21.983 1.300 -4.094 1.00 83.06 97 GLU A N 1
ATOM 786 C CA . GLU A 1 97 ? 23.293 0.868 -3.582 1.00 83.06 97 GLU A CA 1
ATOM 787 C C . GLU A 1 97 ? 24.158 0.300 -4.714 1.00 83.06 97 GLU A C 1
ATOM 789 O O . GLU A 1 97 ? 25.369 0.619 -4.729 1.00 83.06 97 GLU A O 1
#

Sequence (97 aa):
HIENGYLRGVHETNDRFHLTFFGACGNKYLVQTIEIYMRYSLPVRANSMADRSALDIAHSQHRLMIEMLSGRDNWLLAQLCVDHLQPSKRRYIGLVE

Foldseek 3Di:
DLVVLPLVVLLVVVLVLVLVLVVVVVDPVVSVVVNVVCVVCVVQQSPCSSPSVLSVVLVVLSVVLVVCVVDDCPVVSVVSVVVNRVVSNVVSVVVVD

Secondary structure (DSSP, 8-state):
-TTTT-HHHHHHHHHHHHHHHHHTT--HHHHHHHHHHHHHTHHHHGGGTT-HHHHHHHHHHHHHHHHHTTSS-HHHHHHHHHHHHHHHHHHHHHHH-

pLDDT: mean 93.19, std 2.76, range [83.06, 97.06]